Protein AF-A0A7X6SV60-F1 (afdb_monomer_lite)

Sequence (71 a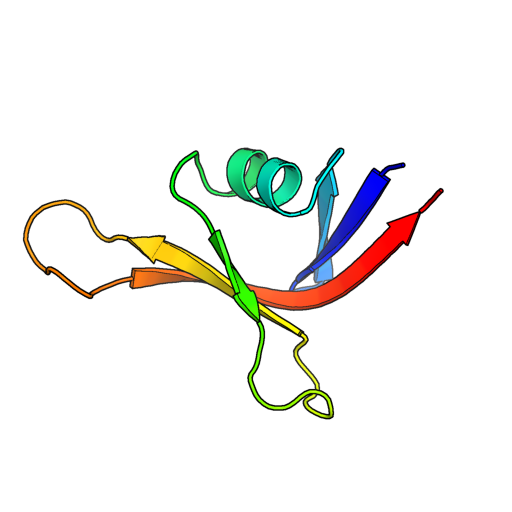a):
MTVRIRIRGGRELTGETVPDAIRDAYGPTAEFWPNRDPNGPEAGMIVSPVPYEDLGAYNIHATVLWIDHHP

Radius of gyration: 12.4 Å; chains: 1; bounding box: 27×31×32 Å

Foldseek 3Di:
DKKWWAFPPGDIFIDPDPQVSLCVPPNNQKDWDADPDPPDQFRGWIWGDDPDDDDPDIDTDTTTRDMDDDD

pLDDT: mean 89.26, std 8.8, range [61.75, 96.0]

Organism: NCBI:txid1223514

Structure (mmCIF, N/CA/C/O backbone):
data_AF-A0A7X6SV60-F1
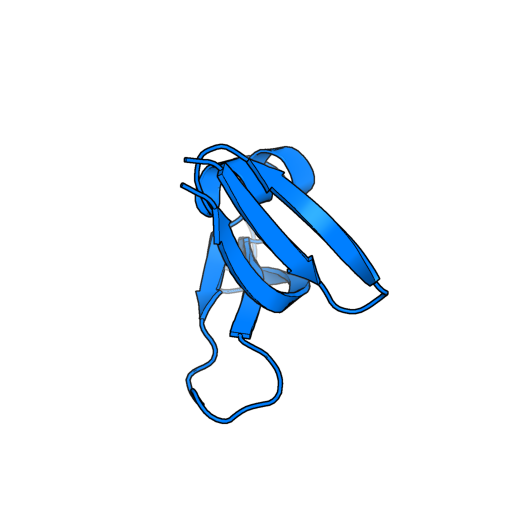#
_entry.id   AF-A0A7X6SV60-F1
#
loop_
_atom_site.group_PDB
_atom_site.id
_atom_site.type_symbol
_atom_site.label_atom_id
_atom_site.label_alt_id
_atom_site.label_comp_id
_atom_site.label_asym_id
_atom_site.label_entity_id
_atom_site.label_seq_id
_atom_site.pdbx_PDB_ins_code
_atom_site.Cartn_x
_atom_site.Cartn_y
_atom_site.Cartn_z
_atom_site.occupancy
_atom_site.B_iso_or_equiv
_atom_site.auth_seq_id
_atom_site.auth_comp_id
_atom_site.auth_asym_id
_atom_site.auth_atom_id
_atom_site.pdbx_PDB_model_num
ATOM 1 N N . MET A 1 1 ? -4.062 18.926 -7.202 1.00 72.94 1 MET A N 1
ATOM 2 C CA . MET A 1 1 ? -3.044 17.898 -6.947 1.00 72.94 1 MET A CA 1
ATOM 3 C C . MET A 1 1 ? -3.717 16.565 -6.703 1.00 72.94 1 MET A C 1
ATOM 5 O O . MET A 1 1 ? -4.497 16.431 -5.768 1.00 72.94 1 MET A O 1
ATOM 9 N N . THR A 1 2 ? -3.471 15.616 -7.594 1.00 88.06 2 THR A N 1
ATOM 10 C CA . THR A 1 2 ? -4.060 14.276 -7.551 1.00 88.06 2 THR A CA 1
ATOM 11 C C . THR A 1 2 ? -2.923 13.271 -7.580 1.00 88.06 2 THR A C 1
ATOM 13 O O . THR A 1 2 ? -1.982 13.399 -8.363 1.00 88.06 2 THR A O 1
ATOM 16 N N . VAL A 1 3 ? -3.000 12.269 -6.718 1.00 93.25 3 VAL A N 1
ATOM 17 C CA . VAL A 1 3 ? -2.049 11.167 -6.660 1.00 93.25 3 VAL A CA 1
ATOM 18 C C . VAL A 1 3 ? -2.543 10.023 -7.531 1.00 93.25 3 VAL A C 1
ATOM 20 O O . VAL A 1 3 ? -3.723 9.667 -7.493 1.00 93.25 3 VAL A O 1
ATOM 23 N N . ARG A 1 4 ? -1.625 9.415 -8.285 1.00 94.25 4 ARG A N 1
ATOM 24 C CA . ARG A 1 4 ? -1.834 8.140 -8.974 1.00 94.25 4 ARG A CA 1
ATOM 25 C C . ARG A 1 4 ? -0.917 7.075 -8.394 1.00 94.25 4 ARG A C 1
ATOM 27 O O . ARG A 1 4 ? 0.285 7.284 -8.282 1.00 94.25 4 ARG A O 1
ATOM 34 N N . ILE A 1 5 ? -1.478 5.922 -8.049 1.00 94.75 5 ILE A N 1
ATOM 35 C CA . ILE A 1 5 ? -0.747 4.790 -7.474 1.00 94.75 5 ILE A CA 1
ATOM 36 C C . ILE A 1 5 ? -0.894 3.605 -8.415 1.00 94.75 5 ILE A C 1
ATOM 38 O O . ILE A 1 5 ? -2.007 3.137 -8.652 1.00 94.75 5 ILE A O 1
ATOM 42 N N . ARG A 1 6 ? 0.224 3.084 -8.921 1.00 95.00 6 ARG A N 1
ATOM 43 C CA . ARG A 1 6 ? 0.233 1.879 -9.751 1.00 95.00 6 ARG A CA 1
ATOM 44 C C . ARG A 1 6 ? 0.606 0.675 -8.907 1.00 95.00 6 ARG A C 1
ATOM 46 O O . ARG A 1 6 ? 1.675 0.649 -8.297 1.00 95.00 6 ARG A O 1
ATOM 53 N N . ILE A 1 7 ? -0.250 -0.339 -8.910 1.00 94.88 7 ILE A N 1
ATOM 54 C CA . ILE A 1 7 ? -0.028 -1.577 -8.162 1.00 94.88 7 ILE A CA 1
ATOM 55 C C . ILE A 1 7 ? 0.282 -2.752 -9.091 1.00 94.88 7 ILE A C 1
ATOM 57 O O . ILE A 1 7 ? -0.052 -2.758 -10.283 1.00 94.88 7 ILE A O 1
ATOM 61 N N . ARG A 1 8 ? 0.954 -3.766 -8.542 1.00 90.88 8 ARG A N 1
ATOM 62 C CA . ARG A 1 8 ? 1.244 -5.016 -9.250 1.00 90.88 8 ARG A CA 1
ATOM 63 C C . ARG A 1 8 ? -0.065 -5.645 -9.742 1.00 90.88 8 ARG A C 1
ATOM 65 O O . ARG A 1 8 ? -1.064 -5.655 -9.033 1.00 90.88 8 ARG A O 1
ATOM 72 N N . GLY A 1 9 ? -0.053 -6.135 -10.981 1.00 87.81 9 GLY A N 1
ATOM 73 C CA . GLY A 1 9 ? -1.262 -6.581 -11.686 1.00 87.81 9 GLY A CA 1
ATOM 74 C C . GLY A 1 9 ? -1.878 -5.523 -12.609 1.00 87.81 9 GLY A C 1
ATOM 75 O O . GLY A 1 9 ? -2.868 -5.807 -13.270 1.00 87.81 9 GLY A O 1
ATOM 76 N N . GLY A 1 10 ? -1.285 -4.324 -12.699 1.00 88.25 10 GLY A N 1
ATOM 77 C CA . GLY A 1 10 ? -1.655 -3.310 -13.695 1.00 88.25 10 GLY A CA 1
ATOM 78 C C . GLY A 1 10 ? -2.860 -2.447 -13.322 1.00 88.25 10 GLY A C 1
ATOM 79 O O . GLY A 1 10 ? -3.308 -1.658 -14.146 1.00 88.25 10 GLY A O 1
ATOM 80 N N . ARG A 1 11 ? -3.370 -2.572 -12.094 1.00 92.06 11 ARG A N 1
ATOM 81 C CA . ARG A 1 11 ? -4.432 -1.715 -11.560 1.00 92.06 11 ARG A CA 1
ATOM 82 C C . ARG A 1 11 ? -3.846 -0.384 -11.082 1.00 92.06 11 ARG A C 1
ATOM 84 O O . ARG A 1 11 ? -2.702 -0.320 -10.625 1.00 92.06 11 ARG A O 1
ATOM 91 N N . GLU A 1 12 ? -4.647 0.668 -11.182 1.00 94.12 12 GLU A N 1
ATOM 92 C CA . GLU A 1 12 ? -4.293 2.019 -10.750 1.00 94.12 12 GLU A CA 1
ATOM 93 C C . GLU A 1 12 ? -5.322 2.535 -9.743 1.00 94.12 12 GLU A C 1
ATOM 95 O O . GLU A 1 12 ? -6.510 2.225 -9.844 1.00 94.12 12 GLU A O 1
ATOM 100 N N . LEU A 1 13 ? -4.849 3.294 -8.756 1.00 94.00 13 LEU A N 1
ATOM 101 C CA . LEU A 1 13 ? -5.667 3.992 -7.768 1.00 94.00 13 LEU A CA 1
ATOM 102 C C . LEU A 1 13 ? -5.436 5.489 -7.924 1.00 94.00 13 LEU A C 1
ATOM 104 O O . LEU A 1 13 ? -4.319 5.921 -8.221 1.00 94.00 13 LEU A O 1
ATOM 108 N N . THR A 1 14 ? -6.476 6.276 -7.690 1.00 94.69 14 THR A N 1
ATOM 109 C CA . THR A 1 14 ? -6.417 7.733 -7.796 1.00 94.69 14 THR A CA 1
ATOM 110 C C . THR A 1 14 ? -7.084 8.371 -6.594 1.00 94.69 14 THR A C 1
ATOM 112 O O . THR A 1 14 ? -8.144 7.911 -6.182 1.00 94.69 14 THR A O 1
ATOM 115 N N . GLY A 1 15 ? -6.507 9.444 -6.066 1.00 92.50 15 GLY A N 1
ATOM 116 C CA . GLY A 1 15 ? -7.096 10.198 -4.960 1.00 92.50 15 GLY A CA 1
ATOM 117 C C . GLY A 1 15 ? -6.400 11.534 -4.754 1.00 92.50 15 GLY A C 1
ATOM 118 O O . GLY A 1 15 ? -5.423 11.843 -5.434 1.00 92.50 15 GLY A O 1
ATOM 119 N N . GLU A 1 16 ? -6.899 12.346 -3.828 1.00 93.06 16 GLU A N 1
ATOM 120 C CA . GLU A 1 16 ? -6.281 13.640 -3.508 1.00 93.06 16 GLU A CA 1
ATOM 121 C C . GLU A 1 16 ? -4.914 13.452 -2.839 1.00 93.06 16 GLU A C 1
ATOM 123 O O . GLU A 1 16 ? -3.947 14.141 -3.168 1.00 93.06 16 GLU A O 1
ATOM 128 N N . THR A 1 17 ? -4.804 12.450 -1.965 1.00 93.12 17 THR A N 1
ATOM 129 C CA . THR A 1 17 ? -3.560 12.053 -1.303 1.00 93.12 17 THR A CA 1
ATOM 130 C C . THR A 1 17 ? -3.322 10.542 -1.415 1.00 93.12 17 THR A C 1
ATOM 132 O O . THR A 1 17 ? -4.231 9.778 -1.752 1.00 93.12 17 THR A O 1
ATOM 135 N N . VAL A 1 18 ? -2.094 10.086 -1.122 1.00 92.25 18 VAL A N 1
ATOM 136 C CA . VAL A 1 18 ? -1.772 8.645 -1.057 1.00 92.25 18 VAL A CA 1
ATOM 137 C C . VAL A 1 18 ? -2.679 7.919 -0.045 1.00 92.25 18 VAL A C 1
ATOM 139 O O . VAL A 1 18 ? -3.284 6.918 -0.433 1.00 92.25 18 VAL A O 1
ATOM 142 N N . PRO A 1 19 ? -2.835 8.396 1.213 1.00 93.81 19 PRO A N 1
ATOM 143 C CA . PRO A 1 19 ? -3.759 7.780 2.162 1.00 93.81 19 PRO A CA 1
ATOM 144 C C . PRO A 1 19 ? -5.204 7.717 1.668 1.00 93.81 19 PRO A C 1
ATOM 146 O O . PRO A 1 19 ? -5.840 6.686 1.858 1.00 93.81 19 PRO A O 1
ATOM 149 N N . ASP A 1 20 ? -5.718 8.768 1.023 1.00 94.69 20 ASP A N 1
ATOM 150 C CA . ASP A 1 20 ? -7.113 8.785 0.560 1.00 94.69 20 ASP A CA 1
ATOM 151 C C . ASP A 1 20 ? -7.351 7.750 -0.540 1.00 94.69 20 ASP A C 1
ATOM 153 O O . ASP A 1 20 ? -8.270 6.942 -0.430 1.00 94.69 20 ASP A O 1
ATOM 157 N N . ALA A 1 21 ? -6.472 7.701 -1.549 1.00 94.69 21 ALA A N 1
ATOM 158 C CA . ALA A 1 21 ? -6.559 6.720 -2.634 1.00 94.69 21 ALA A CA 1
ATOM 159 C C . ALA A 1 21 ? -6.505 5.269 -2.118 1.00 94.69 21 ALA A C 1
ATOM 161 O O . ALA A 1 21 ? -7.159 4.375 -2.655 1.00 94.69 21 ALA A O 1
ATOM 162 N N . ILE A 1 22 ? -5.707 5.023 -1.076 1.00 95.62 22 ILE A N 1
ATOM 163 C CA . ILE A 1 22 ? -5.558 3.699 -0.467 1.00 95.62 22 ILE A CA 1
ATOM 164 C C . ILE A 1 22 ? -6.779 3.339 0.374 1.00 95.62 22 ILE A C 1
ATOM 166 O O . ILE A 1 22 ? -7.281 2.219 0.271 1.00 95.62 22 ILE A O 1
ATOM 170 N N . ARG A 1 23 ? -7.263 4.272 1.196 1.00 95.56 23 ARG A N 1
ATOM 171 C CA . ARG A 1 23 ? -8.386 4.031 2.106 1.00 95.56 23 ARG A CA 1
ATOM 172 C C . ARG A 1 23 ? -9.712 3.885 1.377 1.00 95.56 23 ARG A C 1
ATOM 174 O O . ARG A 1 23 ? -10.523 3.064 1.792 1.00 95.56 23 ARG A O 1
ATOM 181 N N . ASP A 1 24 ? -9.905 4.618 0.285 1.00 95.00 24 ASP A N 1
ATOM 182 C CA . ASP A 1 24 ? -11.063 4.454 -0.598 1.00 95.00 24 ASP A CA 1
ATOM 183 C C . ASP A 1 24 ? -11.099 3.044 -1.217 1.00 95.00 24 ASP A C 1
ATOM 185 O O . ASP A 1 24 ? -12.137 2.388 -1.253 1.00 95.00 24 ASP A O 1
ATOM 189 N N . ALA A 1 25 ? -9.934 2.522 -1.620 1.00 94.38 25 ALA A N 1
ATOM 190 C CA . ALA A 1 25 ? -9.834 1.228 -2.290 1.00 94.38 25 ALA A CA 1
ATOM 191 C C . ALA A 1 25 ? -9.821 0.007 -1.351 1.00 94.38 25 ALA A C 1
ATOM 193 O O . ALA A 1 25 ? -10.332 -1.048 -1.731 1.00 94.38 25 ALA A O 1
ATOM 194 N N . TYR A 1 26 ? -9.200 0.116 -0.172 1.00 93.56 26 TYR A N 1
ATOM 195 C CA . TYR A 1 26 ? -8.921 -1.023 0.722 1.00 93.56 26 TYR A CA 1
ATOM 196 C C . TYR A 1 26 ? -9.491 -0.869 2.136 1.00 93.56 26 TYR A C 1
ATOM 198 O O . TYR A 1 26 ? -9.377 -1.787 2.948 1.00 93.56 26 TYR A O 1
ATOM 206 N N . GLY A 1 27 ? -10.134 0.260 2.432 1.00 93.75 27 GLY A N 1
ATOM 207 C CA . GLY A 1 27 ? -10.786 0.526 3.708 1.00 93.75 27 GLY A CA 1
ATOM 208 C C . GLY A 1 27 ? -10.005 1.471 4.630 1.00 93.75 27 GLY A C 1
ATOM 209 O O . GLY A 1 27 ? -8.821 1.745 4.430 1.00 93.75 27 GLY A O 1
ATOM 210 N N . PRO A 1 28 ? -10.656 1.974 5.692 1.00 94.25 28 PRO A N 1
ATOM 211 C CA . PRO A 1 28 ? -10.176 3.117 6.476 1.00 94.25 28 PRO A CA 1
ATOM 212 C C . PRO A 1 28 ? -8.874 2.862 7.247 1.00 94.25 28 PRO A C 1
ATOM 214 O O . PRO A 1 28 ? -8.157 3.807 7.571 1.00 94.25 28 PRO A O 1
ATOM 217 N N . THR A 1 29 ? -8.565 1.601 7.549 1.00 93.38 29 THR A N 1
ATOM 218 C CA . THR A 1 29 ? -7.351 1.195 8.271 1.00 93.38 29 THR A CA 1
ATOM 219 C C . THR A 1 29 ? -6.191 0.849 7.342 1.00 93.38 29 THR A C 1
ATOM 221 O O . THR A 1 29 ? -5.122 0.492 7.829 1.00 93.38 29 THR A O 1
ATOM 224 N N . ALA A 1 30 ? -6.382 0.926 6.023 1.00 95.19 30 ALA A N 1
ATOM 225 C CA . ALA A 1 30 ? -5.322 0.649 5.073 1.00 95.19 30 ALA A CA 1
ATOM 226 C C . ALA A 1 30 ? -4.261 1.761 5.082 1.00 95.19 30 ALA A C 1
ATOM 228 O O . ALA A 1 30 ? -4.565 2.956 5.162 1.00 95.19 30 ALA A O 1
ATOM 229 N N . GLU A 1 31 ? -3.003 1.350 4.979 1.00 95.06 31 GLU A N 1
ATOM 230 C CA . GLU A 1 31 ? -1.831 2.212 5.038 1.00 95.06 31 GLU A CA 1
ATOM 231 C C . GLU A 1 31 ? -0.769 1.787 4.021 1.00 95.06 31 GLU A C 1
ATOM 233 O O . GLU A 1 31 ? -0.721 0.641 3.570 1.00 95.06 31 GLU A O 1
ATOM 238 N N . PHE A 1 32 ? 0.083 2.741 3.642 1.00 95.25 32 PHE A N 1
ATOM 239 C CA . PHE A 1 32 ? 1.212 2.502 2.753 1.00 95.25 32 PHE A CA 1
ATOM 240 C C . PHE A 1 32 ? 2.495 2.308 3.551 1.00 95.25 32 PHE A C 1
ATOM 242 O O . PHE A 1 32 ? 2.905 3.193 4.302 1.00 95.25 32 PHE A O 1
ATOM 249 N N . TRP A 1 33 ? 3.163 1.183 3.329 1.00 94.62 33 TRP A N 1
ATOM 250 C CA . TRP A 1 33 ? 4.487 0.892 3.855 1.00 94.62 33 TRP A CA 1
ATOM 251 C C . TRP A 1 33 ? 5.521 1.025 2.742 1.00 94.62 33 TRP A C 1
ATOM 253 O O . TRP A 1 33 ? 5.559 0.166 1.855 1.00 94.62 33 TRP A O 1
ATOM 263 N N . PRO A 1 34 ? 6.357 2.078 2.758 1.00 93.19 34 PRO A N 1
ATOM 264 C CA . PRO A 1 34 ? 7.383 2.252 1.745 1.00 93.19 34 PRO A CA 1
ATOM 265 C C . PRO A 1 34 ? 8.407 1.121 1.822 1.00 93.19 34 PRO A C 1
ATOM 267 O O . PRO A 1 34 ? 8.775 0.650 2.904 1.00 93.19 34 PRO A O 1
ATOM 270 N N . ASN A 1 35 ? 8.883 0.696 0.658 1.00 91.75 35 ASN A 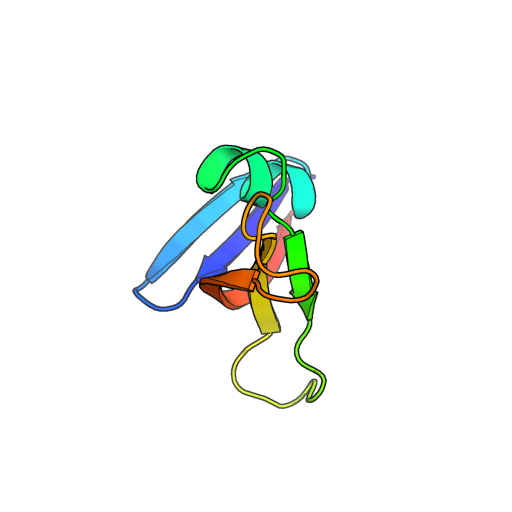N 1
ATOM 271 C CA . ASN A 1 35 ? 9.995 -0.231 0.576 1.00 91.75 35 ASN A CA 1
ATOM 272 C C . ASN A 1 35 ? 11.253 0.433 1.154 1.00 91.75 35 ASN A C 1
ATOM 274 O O . ASN A 1 35 ? 11.492 1.626 0.964 1.00 91.75 35 ASN A O 1
ATOM 278 N N . ARG A 1 36 ? 12.066 -0.344 1.873 1.00 89.44 36 ARG A N 1
ATOM 279 C CA . ARG A 1 36 ? 13.330 0.142 2.443 1.00 89.44 36 ARG A CA 1
ATOM 280 C C . ARG A 1 36 ? 14.432 0.272 1.400 1.00 89.44 36 ARG A C 1
ATOM 282 O O . ARG A 1 36 ? 15.385 1.004 1.643 1.00 89.44 36 ARG A O 1
ATOM 289 N N . ASP A 1 37 ? 14.316 -0.442 0.282 1.00 87.38 37 ASP A N 1
ATOM 290 C CA . ASP A 1 37 ? 15.228 -0.306 -0.848 1.00 87.38 37 ASP A CA 1
ATOM 291 C C . ASP A 1 37 ? 14.658 0.689 -1.873 1.00 87.38 37 ASP A C 1
ATOM 293 O O . ASP A 1 37 ? 13.750 0.329 -2.628 1.00 87.38 37 ASP A O 1
ATOM 297 N N . PRO A 1 38 ? 15.175 1.931 -1.935 1.00 75.62 38 PRO A N 1
ATOM 298 C CA . PRO A 1 38 ? 14.703 2.932 -2.888 1.00 75.62 38 PRO A CA 1
ATOM 299 C C . PRO A 1 38 ? 15.069 2.602 -4.342 1.00 75.62 38 PRO A C 1
ATOM 301 O O . PRO A 1 38 ? 14.511 3.209 -5.250 1.00 75.62 38 PRO A O 1
ATOM 304 N N . ASN A 1 39 ? 15.998 1.666 -4.577 1.00 82.44 39 ASN A N 1
ATOM 305 C CA . ASN A 1 39 ? 16.364 1.205 -5.919 1.00 82.44 39 ASN A CA 1
ATOM 306 C C . ASN A 1 39 ? 15.636 -0.090 -6.308 1.00 82.44 39 ASN A C 1
ATOM 308 O O . ASN A 1 39 ? 15.843 -0.613 -7.406 1.00 82.44 39 ASN A O 1
ATOM 312 N N . GLY A 1 40 ? 14.801 -0.619 -5.410 1.00 80.44 40 GLY A N 1
ATOM 313 C CA . GLY A 1 40 ? 13.997 -1.798 -5.665 1.00 80.44 40 GLY A CA 1
ATOM 314 C C . GLY A 1 40 ? 12.928 -1.536 -6.734 1.00 80.44 40 GLY A C 1
ATOM 315 O O . GLY A 1 40 ? 12.486 -0.404 -6.924 1.00 80.44 40 GLY A O 1
ATOM 316 N N . PRO A 1 41 ? 12.442 -2.585 -7.418 1.00 85.25 41 PRO A N 1
ATOM 317 C CA . PRO A 1 41 ? 11.403 -2.459 -8.446 1.00 85.25 41 PRO A CA 1
ATOM 318 C C . PRO A 1 41 ? 10.013 -2.098 -7.885 1.00 85.25 41 PRO A C 1
ATOM 320 O O . PRO A 1 41 ? 9.045 -1.993 -8.637 1.00 85.25 41 PRO A O 1
ATOM 323 N N . GLU A 1 42 ? 9.894 -1.977 -6.565 1.00 90.81 42 GLU A N 1
ATOM 324 C CA . GLU A 1 42 ? 8.652 -1.786 -5.827 1.00 90.81 42 GLU A CA 1
ATOM 325 C C . GLU A 1 42 ? 8.813 -0.580 -4.906 1.00 90.81 42 GLU A C 1
ATOM 327 O O . GLU A 1 42 ? 9.752 -0.523 -4.111 1.00 90.81 42 GLU A O 1
ATOM 332 N N . ALA A 1 43 ? 7.860 0.347 -4.972 1.00 91.38 43 ALA A N 1
ATOM 333 C CA . ALA A 1 43 ? 7.807 1.501 -4.085 1.00 91.38 43 ALA A CA 1
ATOM 334 C C . ALA A 1 43 ? 7.390 1.116 -2.656 1.00 91.38 4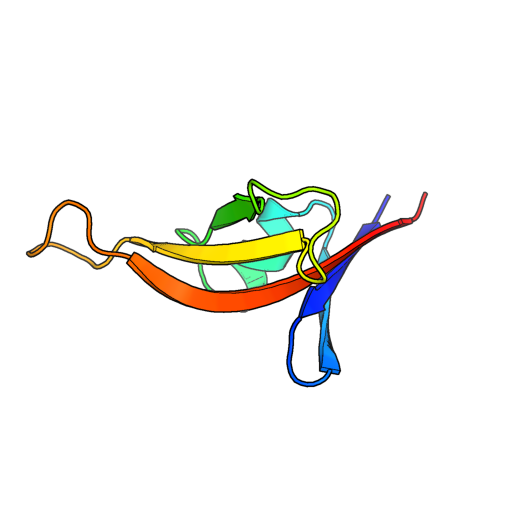3 ALA A C 1
ATOM 336 O O . ALA A 1 43 ? 7.753 1.807 -1.706 1.00 91.38 43 ALA A O 1
ATOM 337 N N . GLY A 1 44 ? 6.627 0.031 -2.481 1.00 94.81 44 GLY A N 1
ATOM 338 C CA . GLY A 1 44 ? 6.184 -0.427 -1.164 1.00 94.81 44 GLY A CA 1
ATOM 339 C C . GLY A 1 44 ? 4.990 -1.372 -1.204 1.00 94.81 44 GLY A C 1
ATOM 340 O O . GLY A 1 44 ? 4.686 -1.984 -2.227 1.00 94.81 44 GLY A O 1
ATOM 341 N N . MET A 1 45 ? 4.293 -1.480 -0.079 1.00 95.62 45 MET A N 1
ATOM 342 C CA . MET A 1 45 ? 3.126 -2.343 0.096 1.00 95.62 45 MET A CA 1
ATOM 343 C C . MET A 1 45 ? 1.962 -1.569 0.702 1.00 95.62 45 MET A C 1
ATOM 345 O O . MET A 1 45 ? 2.159 -0.645 1.483 1.00 95.62 45 MET A O 1
ATOM 349 N N . ILE A 1 46 ? 0.745 -1.969 0.355 1.00 96.00 46 ILE A N 1
ATOM 350 C CA . ILE A 1 46 ? -0.472 -1.528 1.030 1.00 96.00 46 ILE A CA 1
ATOM 351 C C . ILE A 1 46 ? -0.868 -2.621 2.004 1.00 96.00 46 ILE A C 1
ATOM 353 O O . ILE A 1 46 ? -1.058 -3.772 1.599 1.00 96.00 46 ILE A O 1
ATOM 357 N N . VAL A 1 47 ? -1.000 -2.253 3.271 1.00 95.62 47 VAL A N 1
ATOM 358 C CA . VAL A 1 47 ? -1.338 -3.183 4.342 1.00 95.62 47 VAL A CA 1
ATOM 359 C C . VAL A 1 47 ? -2.478 -2.651 5.194 1.00 95.62 47 VAL A C 1
ATOM 361 O O . VAL A 1 47 ? -2.787 -1.466 5.153 1.00 95.62 47 VAL A O 1
ATOM 364 N N . SER A 1 48 ? -3.119 -3.517 5.968 1.00 94.31 48 SER A N 1
ATOM 365 C CA . SER A 1 48 ? -4.015 -3.095 7.046 1.00 94.31 48 SER A CA 1
ATOM 366 C C . SER A 1 48 ? -3.865 -4.032 8.242 1.00 94.31 48 SER A C 1
ATOM 368 O O . SER A 1 48 ? -3.632 -5.227 8.036 1.00 94.31 48 SER A O 1
ATOM 370 N N . PRO A 1 49 ? -4.043 -3.553 9.480 1.00 91.31 49 PRO A N 1
ATOM 371 C CA . PRO A 1 49 ? -4.002 -4.419 10.653 1.00 91.31 49 PRO A CA 1
ATOM 372 C C . PRO A 1 49 ? -5.087 -5.502 10.581 1.00 91.31 49 PRO A C 1
ATOM 374 O O . PRO A 1 49 ? -6.196 -5.259 10.090 1.00 91.31 49 PRO A O 1
ATOM 377 N N . VAL A 1 50 ? -4.767 -6.700 11.070 1.00 87.31 50 VAL A N 1
ATOM 378 C CA . VAL A 1 50 ? -5.754 -7.768 11.285 1.00 87.31 50 VAL A CA 1
ATOM 379 C C . VAL A 1 50 ? -6.553 -7.445 12.559 1.00 87.31 50 VAL A C 1
ATOM 381 O O . VAL A 1 50 ? -5.952 -7.081 13.572 1.00 87.31 50 VAL A O 1
ATOM 384 N N . PRO A 1 51 ? -7.896 -7.538 12.551 1.00 76.44 51 PRO A N 1
ATOM 385 C CA . PRO A 1 51 ? -8.673 -7.262 13.751 1.00 76.44 51 PRO A CA 1
ATOM 386 C C . PRO A 1 51 ? -8.477 -8.312 14.867 1.00 76.44 51 PRO A C 1
ATOM 388 O O . PRO A 1 51 ? -8.527 -9.513 14.637 1.00 76.44 51 PRO A O 1
ATOM 391 N N . TYR A 1 52 ? -8.334 -7.790 16.087 1.00 62.84 52 TYR A N 1
ATOM 392 C CA . TYR A 1 52 ? -8.644 -8.335 17.422 1.00 62.84 52 TYR A CA 1
ATOM 393 C C . TYR A 1 52 ? -8.005 -9.614 17.997 1.00 62.84 52 TYR A C 1
ATOM 395 O O . TYR A 1 52 ? -8.213 -9.835 19.186 1.00 62.84 52 TYR A O 1
ATOM 403 N N . GLU A 1 53 ? -7.178 -10.398 17.303 1.00 61.88 53 GLU A N 1
ATOM 404 C CA . GLU A 1 53 ? -6.532 -11.565 17.965 1.00 61.88 53 GLU A CA 1
ATOM 405 C C . GLU A 1 53 ? -5.020 -11.709 17.731 1.00 61.88 53 GLU A C 1
ATOM 407 O O . GLU A 1 53 ? -4.340 -12.308 18.560 1.00 61.88 53 GLU A O 1
ATOM 412 N N . ASP A 1 54 ? -4.458 -11.058 16.708 1.00 64.62 54 ASP A N 1
ATOM 413 C CA . ASP A 1 54 ? -3.016 -11.069 16.427 1.00 64.62 54 ASP A CA 1
ATOM 414 C C . ASP A 1 54 ? -2.445 -9.644 16.400 1.00 64.62 54 ASP A C 1
ATOM 416 O O . ASP A 1 54 ? -2.360 -8.980 15.360 1.00 64.62 54 ASP A O 1
ATOM 420 N N . LEU A 1 55 ? -2.047 -9.148 17.577 1.00 68.88 55 LEU A N 1
ATOM 421 C CA . LEU A 1 55 ? -1.353 -7.866 17.701 1.00 68.88 55 LEU A CA 1
ATOM 422 C C . LEU A 1 55 ? -0.021 -7.930 16.938 1.00 68.88 55 LEU A C 1
ATOM 424 O O . LEU A 1 55 ? 0.935 -8.559 17.384 1.00 68.88 55 LEU A O 1
ATOM 428 N N . GLY A 1 56 ? 0.037 -7.258 15.788 1.00 77.69 56 GLY A N 1
ATOM 429 C CA . GLY A 1 56 ? 1.223 -7.199 14.928 1.00 77.69 56 GLY A CA 1
ATOM 430 C C . GLY A 1 56 ? 1.100 -7.955 13.604 1.00 77.69 56 GLY A C 1
ATOM 431 O O . GLY A 1 56 ? 2.024 -7.875 12.796 1.00 77.69 56 GLY A O 1
ATOM 432 N N . ALA A 1 57 ? -0.023 -8.632 13.344 1.00 87.88 57 ALA A N 1
ATOM 433 C CA . ALA A 1 57 ? -0.319 -9.174 12.023 1.00 87.88 57 ALA A CA 1
ATOM 434 C C . ALA A 1 57 ? -0.985 -8.125 11.120 1.00 87.88 57 ALA A C 1
ATOM 436 O O . ALA A 1 57 ? -1.840 -7.343 11.547 1.00 87.88 57 ALA A O 1
ATOM 437 N N . TYR A 1 58 ? -0.612 -8.147 9.841 1.00 91.50 58 TYR A N 1
ATOM 438 C CA . TYR A 1 58 ? -1.134 -7.247 8.820 1.00 91.50 58 TYR A CA 1
ATOM 439 C C . TYR A 1 58 ? -1.570 -8.043 7.591 1.00 91.50 58 TYR A C 1
ATOM 441 O O . TYR A 1 58 ? -0.852 -8.923 7.119 1.00 91.50 58 TYR A O 1
ATOM 449 N N . ASN A 1 59 ? -2.733 -7.697 7.044 1.00 91.81 59 ASN A N 1
ATOM 450 C CA . ASN A 1 59 ? -3.138 -8.134 5.716 1.00 91.81 59 ASN A CA 1
ATOM 451 C C . ASN A 1 59 ? -2.344 -7.343 4.679 1.00 91.81 59 ASN A C 1
ATOM 453 O O . ASN A 1 59 ? -2.331 -6.115 4.735 1.00 91.81 59 ASN A O 1
ATOM 457 N N . ILE A 1 60 ? -1.720 -8.030 3.723 1.00 93.62 60 ILE A N 1
ATOM 458 C CA . ILE A 1 60 ? -1.095 -7.393 2.561 1.00 93.62 60 ILE A CA 1
ATOM 459 C C . ILE A 1 60 ? -2.133 -7.352 1.444 1.00 93.62 60 ILE A C 1
ATOM 461 O O . ILE A 1 60 ? -2.549 -8.393 0.941 1.00 93.62 60 ILE A O 1
ATOM 465 N N . HIS A 1 61 ? -2.540 -6.149 1.047 1.00 94.31 61 HIS A N 1
ATOM 466 C CA . HIS A 1 61 ? -3.548 -5.949 0.004 1.00 94.31 61 HIS A CA 1
ATOM 467 C C . HIS A 1 61 ? -2.936 -5.889 -1.390 1.00 94.31 61 HIS A C 1
ATOM 469 O O . HIS A 1 61 ? -3.464 -6.477 -2.332 1.00 94.31 61 HIS A O 1
ATOM 475 N N . ALA A 1 62 ? -1.827 -5.159 -1.536 1.00 94.06 62 ALA A N 1
ATOM 476 C CA . ALA A 1 62 ? -1.186 -4.954 -2.828 1.00 94.06 62 ALA A CA 1
ATOM 477 C C . ALA A 1 62 ? 0.279 -4.526 -2.700 1.00 94.06 62 ALA A C 1
ATOM 479 O O . ALA A 1 62 ? 0.668 -3.835 -1.760 1.00 94.06 62 ALA A O 1
ATOM 480 N N . THR A 1 63 ? 1.075 -4.865 -3.712 1.00 95.44 63 THR A N 1
ATOM 481 C CA . THR A 1 63 ? 2.410 -4.293 -3.925 1.00 95.44 63 THR A CA 1
ATOM 482 C C . THR A 1 63 ? 2.294 -3.045 -4.793 1.00 95.44 63 THR A C 1
ATOM 484 O O . THR A 1 63 ? 1.726 -3.104 -5.886 1.00 95.44 63 THR A O 1
ATOM 487 N N . VAL A 1 64 ? 2.855 -1.929 -4.340 1.00 95.12 64 VAL A N 1
ATOM 488 C CA . VAL A 1 64 ? 2.924 -0.671 -5.088 1.00 95.12 64 VAL A CA 1
ATOM 489 C C . VAL A 1 64 ? 4.202 -0.649 -5.910 1.00 95.12 64 VAL A C 1
ATOM 491 O O . VAL A 1 64 ? 5.297 -0.841 -5.387 1.00 95.12 64 VAL A O 1
ATOM 494 N N . LEU A 1 65 ? 4.061 -0.393 -7.206 1.00 94.69 65 LEU A N 1
ATOM 495 C CA . LEU A 1 65 ? 5.183 -0.255 -8.129 1.00 94.69 65 LEU A CA 1
ATOM 496 C C . LEU A 1 65 ? 5.640 1.200 -8.224 1.00 94.69 65 LEU A C 1
ATOM 498 O O . LEU A 1 65 ? 6.833 1.463 -8.293 1.00 94.69 65 LEU A O 1
ATOM 502 N N . TRP A 1 66 ? 4.692 2.141 -8.225 1.00 92.50 66 TRP A N 1
ATOM 503 C CA . TRP A 1 66 ? 4.975 3.559 -8.429 1.00 92.50 66 TRP A CA 1
ATOM 504 C C . TRP A 1 66 ? 3.894 4.448 -7.812 1.00 92.50 66 TRP A C 1
ATOM 506 O O . TRP A 1 66 ? 2.719 4.068 -7.787 1.00 92.50 66 TRP A O 1
ATOM 516 N N . ILE A 1 67 ? 4.290 5.643 -7.369 1.00 92.00 67 ILE A N 1
ATOM 517 C CA . ILE A 1 67 ? 3.402 6.716 -6.911 1.00 92.00 67 ILE A CA 1
ATOM 518 C C . ILE A 1 67 ? 3.777 7.987 -7.673 1.00 92.00 67 ILE A C 1
ATOM 520 O O . ILE A 1 67 ? 4.932 8.402 -7.643 1.00 92.00 67 ILE A O 1
ATOM 524 N N . ASP A 1 68 ? 2.801 8.593 -8.344 1.00 92.25 68 ASP A N 1
ATOM 525 C CA . ASP A 1 68 ? 2.969 9.828 -9.106 1.00 92.25 68 ASP A CA 1
ATOM 526 C C . ASP A 1 68 ? 2.110 10.952 -8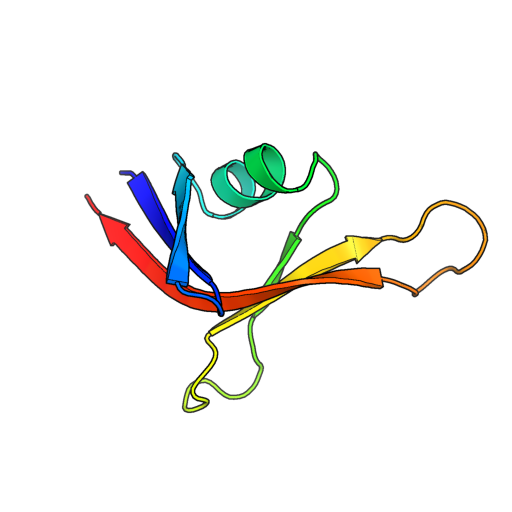.522 1.00 92.25 68 ASP A C 1
ATOM 528 O O . ASP A 1 68 ? 0.951 10.738 -8.149 1.00 92.25 68 ASP A O 1
ATOM 532 N N . HIS A 1 69 ? 2.683 12.151 -8.444 1.00 87.38 69 HIS A N 1
ATOM 533 C CA . HIS A 1 69 ? 2.017 13.348 -7.951 1.00 87.38 69 HIS A CA 1
ATOM 534 C C . HIS A 1 69 ? 1.755 14.290 -9.124 1.00 87.38 69 HIS A C 1
ATOM 536 O O . HIS A 1 69 ? 2.644 15.034 -9.542 1.00 87.38 69 HIS A O 1
ATOM 542 N N . HIS A 1 70 ? 0.523 14.295 -9.632 1.00 73.75 70 HIS A N 1
ATOM 543 C CA . HIS A 1 70 ? 0.133 15.238 -10.671 1.00 73.75 70 HIS A CA 1
ATOM 544 C C . HIS A 1 70 ? -0.277 16.581 -10.041 1.00 73.75 70 HIS A C 1
ATOM 546 O O . HIS A 1 70 ? -1.136 16.576 -9.147 1.00 73.75 70 HIS A O 1
ATOM 552 N N . PRO A 1 71 ? 0.315 17.712 -10.476 1.00 61.75 71 PRO A N 1
ATOM 553 C CA . PRO A 1 71 ? -0.075 19.047 -10.020 1.00 61.75 71 PRO A CA 1
ATOM 554 C C . PRO A 1 71 ? -1.552 19.349 -10.318 1.00 61.75 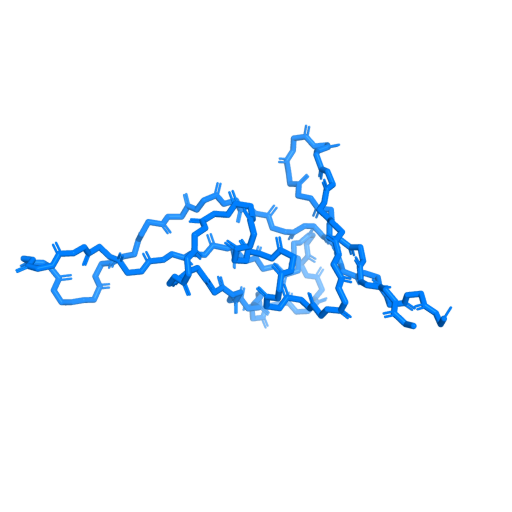71 PRO A C 1
ATOM 556 O O . PRO A 1 71 ? -1.995 19.073 -11.455 1.00 61.75 71 PRO A O 1
#

Secondary structure (DSSP, 8-state):
-EEEEEETTS-EEEESSHHHHHHHHH-TT-EEEE-S-TTSS--EEEEEEPPSS-TT-EEEEEEEEEEEEE-